Protein AF-W7TVB0-F1 (afdb_monomer)

Mean predicted aligned error: 9.76 Å

Solvent-accessible surface area (backbone atoms only — not comparable to full-atom values): 8066 Å² total; per-residue (Å²): 139,86,66,92,82,62,80,80,76,85,47,75,66,57,51,51,51,50,52,50,45,38,72,75,72,37,95,78,48,36,68,67,57,19,73,80,37,96,91,43,50,32,67,56,52,48,48,47,35,74,72,65,62,41,84,73,45,64,86,71,80,87,48,70,68,55,53,52,48,52,55,54,48,36,73,75,68,42,96,44,33,68,64,54,26,74,78,37,82,36,44,41,27,69,56,48,50,54,48,48,55,51,51,53,51,52,52,50,55,52,49,51,62,72,68,54,72,88,76,65,80,80,81,76,82,79,80,76,82,132

InterPro domains:
  IPR001005 SANT/Myb domain [PS50090] (2-53)
  IPR001005 SANT/Myb domain [PS50090] (54-104)
  IPR001005 SANT/Myb domain [SM00717] (6-55)
  IPR001005 SANT/Myb domain [SM00717] (58-106)
  IPR001005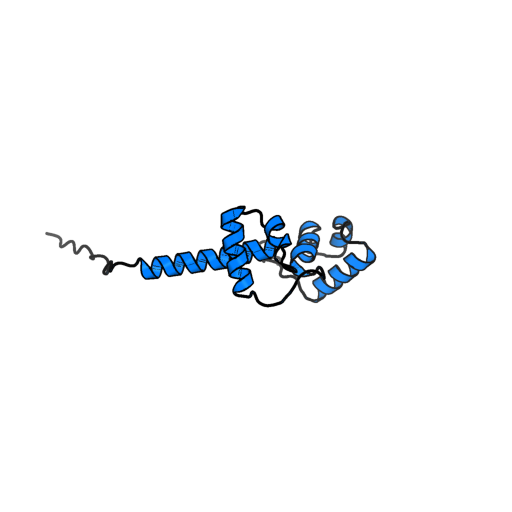 SANT/Myb domain [cd00167] (9-53)
  IPR001005 SANT/Myb domain [cd00167] (61-101)
  IPR009057 Homedomain-like superfamily [SSF46689] (5-100)
  IPR017930 Myb domain [PS51294] (6-57)
  IPR017930 Myb domain [PS51294] (59-108)
  IPR050560 Transcription factors Myb-like [PTHR45614] (8-106)

pLDDT: mean 84.99, std 16.05, range [39.12, 96.62]

Foldseek 3Di:
DDDPPDPDDDDPVNLVLLVVCCVPVNLPPLQVSQVPPPPDHSVRSNCCQQQPNPPQADPDDDDPVNLVLLVVVCVVPNLPLCVSCVVVGNHHSVNSVVSNVVVVVVVVVVVVVVPDDPPDDPPPPPDDDD

Organism: NCBI:txid72520

Sequence (130 aa):
MHDPNKRHTWTGEEDRRLKELVRTVGPRKWGIISTHFKNRNAKQCHQRWHYVLKPSITREPWTEEEDNAIMQYQIQIGNKWSQIAKFLHGRTGYAIRNRYNFLSKRQLEEAQRHFRPFLGPPLSLHIQPA

Radius of gyration: 22.82 Å; Cα contacts (8 Å, |Δi|>4): 76; chains: 1; bounding box: 46×33×81 Å

Secondary structure (DSSP, 8-state):
---TT---PPPHHHHHHHHHHHHHH-TT-HHHHHHT-SS--HHHHHHHIIIIISTTS--SPPPHHHHHHHHHHHHHH-S-HHHHTTTSTT--HHHHHHHHHHHHHHHHHHHHHHT----PSP--------

Nearest PDB structures (foldseek):
  1h89-assembly1_C  TM=9.179E-01  e=1.104E-08  Mus musculus
  1h8a-assembly1_C  TM=9.238E-01  e=3.912E-08  Avian myeloblastosis virus
  3zqc-assembly3_G  TM=9.397E-01  e=1.386E-07  Trichomonas vaginalis
  1gv2-assembly1_A  TM=5.651E-01  e=4.367E-08  Mus musculus
  5mq0-assembly1_O  TM=7.279E-01  e=3.184E-06  Saccharomyces cerevisiae

Structure (mmCIF, N/CA/C/O backbone):
data_AF-W7TVB0-F1
#
_entry.id   AF-W7TVB0-F1
#
loop_
_atom_site.group_PDB
_atom_site.id
_atom_site.type_symbol
_atom_site.label_atom_id
_atom_site.label_alt_id
_atom_site.label_comp_id
_atom_site.label_asym_id
_atom_site.label_entity_id
_atom_site.label_seq_id
_atom_site.pdbx_PDB_ins_code
_atom_site.Cartn_x
_atom_site.Cartn_y
_atom_site.Cartn_z
_atom_si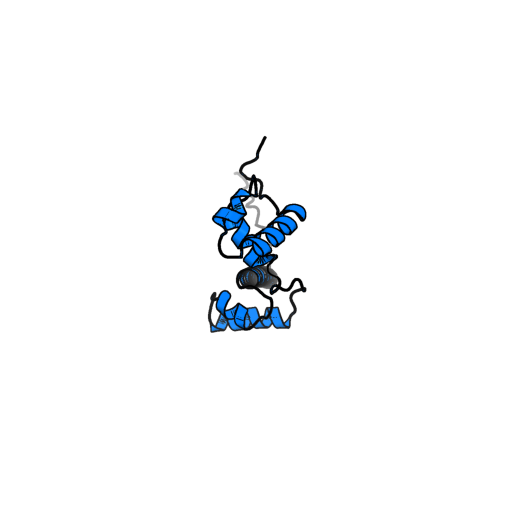te.occupancy
_atom_site.B_iso_or_equiv
_atom_site.auth_seq_id
_atom_site.auth_comp_id
_atom_site.auth_asym_id
_atom_site.auth_atom_id
_atom_site.pdbx_PDB_model_num
ATOM 1 N N . MET A 1 1 ? 27.719 13.439 -1.278 1.00 41.16 1 MET A N 1
ATOM 2 C CA . MET A 1 1 ? 27.446 12.745 0.000 1.00 41.16 1 MET A CA 1
ATOM 3 C C . MET A 1 1 ? 26.061 12.108 -0.081 1.00 41.16 1 MET A C 1
ATOM 5 O O . MET A 1 1 ? 25.104 12.814 -0.378 1.00 41.16 1 MET A O 1
ATOM 9 N N . HIS A 1 2 ? 25.952 10.786 0.066 1.00 53.06 2 HIS A N 1
ATOM 10 C CA . HIS A 1 2 ? 24.667 10.081 0.154 1.00 53.06 2 HIS A CA 1
ATOM 11 C C . HIS A 1 2 ? 24.379 9.793 1.627 1.00 53.06 2 HIS A C 1
ATOM 13 O O . HIS A 1 2 ? 25.157 9.101 2.272 1.00 53.06 2 HIS A O 1
ATOM 19 N N . ASP A 1 3 ? 23.292 10.362 2.148 1.00 57.38 3 ASP A N 1
ATOM 20 C CA . ASP A 1 3 ? 22.804 10.089 3.499 1.00 57.38 3 ASP A CA 1
ATOM 21 C C . ASP A 1 3 ? 22.032 8.754 3.491 1.00 57.38 3 ASP A C 1
ATOM 23 O O . ASP A 1 3 ? 20.984 8.670 2.836 1.00 57.38 3 ASP A O 1
ATOM 27 N N . PRO A 1 4 ? 22.521 7.712 4.189 1.00 58.41 4 PRO A N 1
ATOM 28 C CA . PRO A 1 4 ? 21.881 6.399 4.229 1.00 58.41 4 PRO A CA 1
ATOM 29 C C . PRO A 1 4 ? 20.509 6.405 4.928 1.00 58.41 4 PRO A C 1
ATOM 31 O O . PRO A 1 4 ? 19.741 5.461 4.748 1.00 58.41 4 PRO A O 1
ATOM 34 N N . ASN A 1 5 ? 20.163 7.460 5.676 1.00 56.12 5 ASN A N 1
ATOM 35 C CA . ASN A 1 5 ? 18.878 7.599 6.367 1.00 56.12 5 ASN A CA 1
ATOM 36 C C . ASN A 1 5 ? 17.843 8.432 5.597 1.00 56.12 5 ASN A C 1
ATOM 38 O O . ASN A 1 5 ? 16.681 8.525 6.015 1.00 56.12 5 ASN A O 1
ATOM 42 N N . LYS A 1 6 ? 18.203 9.011 4.444 1.00 59.72 6 LYS A N 1
ATOM 43 C CA . LYS A 1 6 ? 17.264 9.817 3.660 1.00 59.72 6 LYS A CA 1
ATOM 44 C C . LYS A 1 6 ? 16.240 8.920 2.968 1.00 59.72 6 LYS A C 1
ATOM 46 O O . LYS A 1 6 ? 16.529 8.255 1.973 1.00 59.72 6 LYS A O 1
ATOM 51 N N . ARG A 1 7 ? 14.994 8.945 3.458 1.00 63.81 7 ARG A N 1
ATOM 52 C CA . ARG A 1 7 ? 13.844 8.320 2.785 1.00 63.81 7 ARG A CA 1
ATOM 53 C C . ARG A 1 7 ? 13.718 8.903 1.376 1.00 63.81 7 ARG A C 1
ATOM 55 O O . ARG A 1 7 ? 13.336 10.057 1.208 1.00 63.81 7 ARG A O 1
ATOM 62 N N . HIS A 1 8 ? 14.067 8.113 0.364 1.00 76.06 8 HIS A N 1
ATOM 63 C CA . HIS A 1 8 ? 14.028 8.567 -1.022 1.00 76.06 8 HIS A CA 1
ATOM 64 C C . HIS A 1 8 ? 12.570 8.614 -1.497 1.00 76.06 8 HIS A C 1
ATOM 66 O O . HIS A 1 8 ? 11.960 7.581 -1.789 1.00 76.06 8 HIS A O 1
ATOM 72 N N . THR A 1 9 ? 11.981 9.805 -1.535 1.00 87.06 9 THR A N 1
ATOM 73 C CA . THR A 1 9 ? 10.629 10.026 -2.066 1.00 87.06 9 THR A CA 1
ATOM 74 C C . THR A 1 9 ? 10.614 9.750 -3.566 1.00 87.06 9 THR A C 1
ATOM 76 O O . THR A 1 9 ? 11.570 10.078 -4.258 1.00 87.06 9 THR A O 1
ATOM 79 N N . TRP A 1 10 ? 9.574 9.081 -4.065 1.00 90.88 10 TRP A N 1
ATOM 80 C CA . TRP A 1 10 ? 9.385 8.860 -5.503 1.00 90.88 10 TRP A CA 1
ATOM 81 C C . TRP A 1 10 ? 9.061 10.173 -6.204 1.00 90.88 10 TRP A C 1
ATOM 83 O O . TRP A 1 10 ? 8.158 10.893 -5.778 1.00 90.88 10 TRP A O 1
ATOM 93 N N . THR A 1 11 ? 9.795 10.471 -7.268 1.00 92.50 11 THR A N 1
ATOM 94 C CA . THR A 1 11 ? 9.556 11.642 -8.116 1.00 92.50 11 THR A CA 1
ATOM 95 C C . THR A 1 11 ? 8.534 11.335 -9.213 1.00 92.50 11 THR A C 1
ATOM 97 O O . THR A 1 11 ? 8.308 10.176 -9.567 1.00 92.50 11 THR A O 1
ATOM 100 N N . GLY A 1 12 ? 7.931 12.377 -9.795 1.00 92.69 12 GLY A N 1
ATOM 101 C CA . GLY A 1 12 ? 7.015 12.216 -10.932 1.00 92.69 12 GLY A CA 1
ATOM 102 C C . GLY A 1 12 ? 7.683 11.587 -12.161 1.00 92.69 12 GLY A C 1
ATOM 103 O O . GLY A 1 12 ? 7.040 10.833 -12.890 1.00 92.69 12 GLY A O 1
ATOM 104 N N . GLU A 1 13 ? 8.980 11.842 -12.353 1.00 93.69 13 GLU A N 1
ATOM 105 C CA . GLU A 1 13 ? 9.799 11.216 -13.395 1.00 93.69 13 GLU A CA 1
ATOM 106 C C . GLU A 1 13 ? 9.928 9.708 -13.172 1.00 93.69 13 GLU A C 1
ATOM 108 O O . GLU A 1 13 ? 9.607 8.909 -14.053 1.00 93.69 13 GLU A O 1
ATOM 113 N N . GLU A 1 14 ? 10.322 9.312 -11.959 1.00 94.31 14 GLU A N 1
ATOM 114 C CA . GLU A 1 14 ? 10.436 7.903 -11.591 1.00 94.31 14 GLU A CA 1
ATOM 115 C C . GLU A 1 14 ? 9.090 7.177 -11.704 1.00 94.31 14 GLU A C 1
ATOM 117 O O . GLU A 1 14 ? 9.043 6.044 -12.178 1.00 94.31 14 GLU A O 1
ATOM 122 N N . ASP A 1 15 ? 7.986 7.827 -11.324 1.00 95.44 15 ASP A N 1
ATOM 123 C CA . ASP A 1 15 ? 6.641 7.267 -11.469 1.00 95.44 15 ASP A CA 1
ATOM 124 C C . ASP A 1 15 ? 6.247 7.075 -12.935 1.00 95.44 15 ASP A C 1
ATOM 126 O O . ASP A 1 15 ? 5.658 6.048 -13.287 1.00 95.44 15 ASP A O 1
ATOM 130 N N . ARG A 1 16 ? 6.552 8.048 -13.805 1.00 95.88 16 ARG A N 1
ATOM 131 C CA . ARG A 1 16 ? 6.275 7.940 -15.245 1.00 95.88 16 ARG A CA 1
ATOM 132 C C . ARG A 1 16 ? 7.072 6.793 -15.849 1.00 95.88 16 ARG A C 1
ATOM 13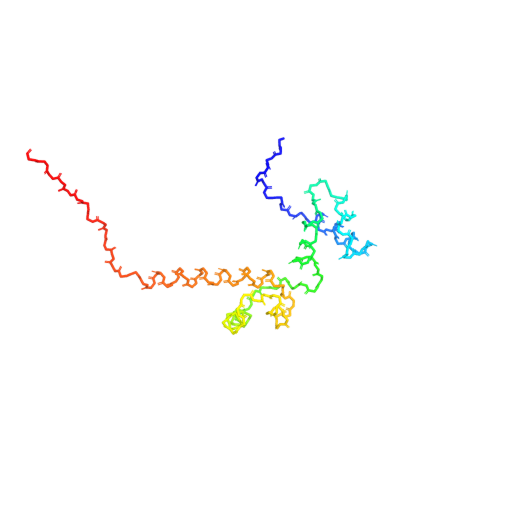4 O O . ARG A 1 16 ? 6.495 5.955 -16.541 1.00 95.88 16 ARG A O 1
ATOM 141 N N . ARG A 1 17 ? 8.358 6.706 -15.503 1.00 96.00 17 ARG A N 1
ATOM 142 C CA . ARG A 1 17 ? 9.240 5.631 -15.953 1.00 96.00 17 ARG A CA 1
ATOM 143 C C . ARG A 1 17 ? 8.774 4.268 -15.452 1.00 96.00 17 ARG A C 1
ATOM 145 O O . ARG A 1 17 ? 8.735 3.312 -16.219 1.00 96.00 17 ARG A O 1
ATOM 152 N N . LEU A 1 18 ? 8.350 4.175 -14.191 1.00 96.12 18 LEU A N 1
ATOM 153 C CA . LEU A 1 18 ? 7.832 2.931 -13.626 1.00 96.12 18 LEU A CA 1
ATOM 154 C C . LEU A 1 18 ? 6.546 2.490 -14.336 1.00 96.12 18 LEU A C 1
ATOM 156 O O . LEU A 1 18 ? 6.400 1.311 -14.648 1.00 96.12 18 LEU A O 1
ATOM 160 N N . LYS A 1 19 ? 5.632 3.422 -14.635 1.00 96.25 19 LYS A N 1
ATOM 161 C CA . LYS A 1 19 ? 4.413 3.126 -15.406 1.00 96.25 19 LYS A CA 1
ATOM 162 C C . LYS A 1 19 ? 4.735 2.606 -16.802 1.00 96.25 19 LYS A C 1
ATOM 164 O O . LYS A 1 19 ? 4.129 1.629 -17.229 1.00 96.25 19 LYS A O 1
ATOM 169 N N . GLU A 1 20 ? 5.671 3.242 -17.497 1.00 96.62 20 GLU A N 1
ATOM 170 C CA . GLU A 1 20 ? 6.118 2.821 -18.826 1.00 96.62 20 GLU A CA 1
ATOM 171 C C . GLU A 1 20 ? 6.714 1.407 -18.791 1.00 96.62 20 GLU A C 1
ATOM 173 O O . GLU A 1 20 ? 6.250 0.530 -19.515 1.00 96.62 20 GLU A O 1
ATOM 178 N N . LEU A 1 21 ? 7.659 1.152 -17.883 1.00 96.50 21 LEU A N 1
ATOM 179 C CA . LEU A 1 21 ? 8.307 -0.154 -17.735 1.00 96.50 21 LEU A CA 1
ATOM 180 C C . LEU A 1 21 ? 7.317 -1.261 -17.365 1.00 96.50 21 LEU A C 1
ATOM 182 O O . LEU A 1 21 ? 7.421 -2.379 -17.858 1.00 96.50 21 LEU A O 1
ATOM 186 N N . VAL A 1 22 ? 6.323 -0.971 -16.522 1.00 96.06 22 VAL A N 1
ATOM 187 C CA . VAL A 1 22 ? 5.276 -1.951 -16.209 1.00 96.06 22 VAL A CA 1
ATOM 188 C C . VAL A 1 22 ? 4.388 -2.229 -17.424 1.00 96.06 22 VAL A C 1
ATOM 190 O O . VAL A 1 22 ? 3.966 -3.372 -17.599 1.00 96.06 22 VAL A O 1
ATOM 193 N N . ARG A 1 23 ? 4.123 -1.231 -18.278 1.00 94.75 23 ARG A N 1
ATOM 194 C CA . ARG A 1 23 ? 3.365 -1.422 -19.525 1.00 94.75 23 ARG A CA 1
ATOM 195 C C . ARG A 1 23 ? 4.131 -2.257 -20.552 1.00 94.75 23 ARG A C 1
ATOM 197 O O . ARG A 1 23 ? 3.501 -3.056 -21.232 1.00 94.75 23 ARG A O 1
ATOM 204 N N . THR A 1 24 ? 5.448 -2.087 -20.662 1.00 95.81 24 THR A N 1
ATOM 205 C CA . THR A 1 24 ? 6.273 -2.779 -21.670 1.00 95.81 24 THR A CA 1
ATOM 206 C C . THR A 1 24 ? 6.771 -4.149 -21.206 1.00 95.81 24 THR A C 1
ATOM 208 O O . THR A 1 24 ? 6.716 -5.113 -21.963 1.00 95.81 24 THR A O 1
ATOM 211 N N . VAL A 1 25 ? 7.235 -4.268 -19.959 1.00 94.88 25 VAL A N 1
ATOM 212 C CA . VAL A 1 25 ? 7.828 -5.500 -19.403 1.00 94.88 25 VAL A CA 1
ATOM 213 C C . VAL A 1 25 ? 6.784 -6.375 -18.693 1.00 94.88 25 VAL A C 1
ATOM 215 O O . VAL A 1 25 ? 6.896 -7.605 -18.674 1.00 94.88 25 VAL A O 1
ATOM 218 N N . GLY A 1 26 ? 5.765 -5.751 -18.100 1.00 91.31 26 GLY A N 1
ATOM 219 C CA . GLY A 1 26 ? 4.701 -6.408 -17.341 1.00 91.31 26 GLY A CA 1
ATOM 220 C C . GLY A 1 26 ? 4.911 -6.405 -15.812 1.00 91.31 26 GLY A C 1
ATOM 221 O O . GLY A 1 26 ? 6.044 -6.441 -15.322 1.00 91.31 26 GLY A O 1
ATOM 222 N N . PRO A 1 27 ? 3.825 -6.448 -15.011 1.00 91.12 27 PRO A N 1
ATOM 223 C CA . PRO A 1 27 ? 3.836 -6.249 -13.551 1.00 91.12 27 PRO A CA 1
ATOM 224 C C . PRO A 1 27 ? 4.283 -7.487 -12.744 1.00 91.12 27 PRO A C 1
ATOM 226 O O . PRO A 1 27 ? 3.791 -7.739 -11.646 1.00 91.12 27 PRO A O 1
ATOM 229 N N . ARG A 1 28 ? 5.177 -8.313 -13.296 1.00 91.38 28 ARG A N 1
ATOM 230 C CA . ARG A 1 28 ? 5.724 -9.510 -12.623 1.00 91.38 28 ARG A CA 1
ATOM 231 C C . ARG A 1 28 ? 7.251 -9.535 -12.600 1.00 91.38 28 ARG A C 1
ATOM 233 O O . ARG A 1 28 ? 7.839 -10.182 -11.742 1.00 91.38 28 ARG A O 1
ATOM 240 N N . LYS A 1 29 ? 7.901 -8.806 -13.509 1.00 93.44 29 LYS A N 1
ATOM 241 C CA . LYS A 1 29 ? 9.353 -8.847 -13.726 1.00 93.44 29 LYS A CA 1
ATOM 242 C C . LYS A 1 29 ? 10.064 -7.688 -13.015 1.00 93.44 29 LYS A C 1
ATOM 244 O O . LYS A 1 29 ? 10.797 -6.916 -13.626 1.00 93.44 29 LYS A O 1
ATOM 249 N N . TRP A 1 30 ? 9.852 -7.562 -11.706 1.00 95.69 30 TRP A N 1
ATOM 250 C CA . TRP A 1 30 ? 10.362 -6.433 -10.912 1.00 95.69 30 TRP A CA 1
ATOM 251 C C . TRP A 1 30 ? 11.887 -6.354 -10.846 1.00 95.69 30 TRP A C 1
ATOM 253 O O . TRP A 1 30 ? 12.421 -5.252 -10.767 1.00 95.69 30 TRP A O 1
ATOM 263 N N . GLY A 1 31 ? 12.574 -7.499 -10.920 1.00 94.69 31 GLY A N 1
ATOM 264 C CA . GLY A 1 31 ? 14.035 -7.550 -11.018 1.00 94.69 31 GLY A CA 1
ATOM 265 C C . GLY A 1 31 ? 14.543 -6.784 -12.238 1.00 94.69 31 GLY A C 1
ATOM 266 O O . GLY A 1 31 ? 15.352 -5.875 -12.087 1.00 94.69 31 GLY A O 1
ATOM 267 N N . ILE A 1 32 ? 13.972 -7.062 -13.415 1.00 94.31 32 ILE A N 1
ATOM 268 C CA . ILE A 1 32 ? 14.296 -6.359 -14.666 1.00 94.31 32 ILE A CA 1
ATOM 269 C C . ILE A 1 32 ? 13.888 -4.888 -14.573 1.00 94.31 32 ILE A C 1
ATOM 271 O O . ILE A 1 32 ? 14.679 -4.015 -14.888 1.00 94.31 32 ILE A O 1
ATOM 275 N N . ILE A 1 33 ? 12.687 -4.586 -14.075 1.00 95.62 33 ILE A N 1
ATOM 276 C CA . ILE A 1 33 ? 12.228 -3.193 -13.948 1.00 95.62 33 ILE A CA 1
ATOM 277 C C . ILE A 1 33 ? 13.188 -2.368 -13.080 1.00 95.62 33 ILE A C 1
ATOM 279 O O . ILE A 1 33 ? 13.479 -1.221 -13.411 1.00 95.62 33 ILE A O 1
ATOM 283 N N . SER A 1 34 ? 13.708 -2.940 -11.990 1.00 95.25 34 SER A N 1
ATOM 284 C CA . SER A 1 34 ? 14.598 -2.214 -11.084 1.00 95.25 34 SER A CA 1
ATOM 285 C C . SER A 1 34 ? 15.960 -1.861 -11.673 1.00 95.25 34 SER A C 1
ATOM 287 O O . SER A 1 34 ? 16.534 -0.868 -11.242 1.00 95.25 34 SER A O 1
ATOM 289 N N . THR A 1 35 ? 16.455 -2.582 -12.688 1.00 95.06 35 THR A N 1
ATOM 290 C CA . THR A 1 35 ? 17.750 -2.256 -13.320 1.00 95.06 35 THR A CA 1
ATOM 291 C C . THR A 1 35 ? 17.725 -0.911 -14.048 1.00 95.06 35 THR A C 1
ATOM 293 O O . THR A 1 35 ? 18.767 -0.303 -14.275 1.00 95.06 35 THR A O 1
ATOM 296 N N . HIS A 1 36 ? 16.531 -0.406 -14.368 1.00 93.56 36 HIS A N 1
ATOM 297 C CA . HIS A 1 36 ? 16.336 0.903 -14.985 1.00 93.56 36 HIS A CA 1
ATOM 298 C C . HIS A 1 36 ? 16.338 2.067 -13.982 1.00 93.56 36 HIS A C 1
ATOM 300 O O . HIS A 1 36 ? 16.184 3.219 -14.390 1.00 93.56 36 HIS A O 1
ATOM 306 N N . PHE A 1 37 ? 16.512 1.798 -12.686 1.00 92.50 37 PHE A N 1
ATOM 307 C CA . PHE A 1 37 ? 16.580 2.815 -11.643 1.00 92.50 37 PHE A CA 1
ATOM 308 C C . PHE A 1 37 ? 17.918 2.740 -10.909 1.00 92.50 37 PHE A C 1
ATOM 310 O O . PHE A 1 37 ? 18.299 1.693 -10.401 1.00 92.50 37 PHE A O 1
ATOM 317 N N . LYS A 1 38 ? 18.609 3.878 -10.775 1.00 86.75 38 LYS A N 1
ATOM 318 C CA . LYS A 1 38 ? 19.901 3.930 -10.066 1.00 86.75 38 LYS A CA 1
ATOM 319 C C . LYS A 1 38 ? 19.766 3.660 -8.564 1.00 86.75 38 LYS A C 1
ATOM 321 O O . LYS A 1 38 ? 20.590 2.966 -7.988 1.00 86.75 38 LYS A O 1
ATOM 326 N N . ASN A 1 39 ? 18.710 4.194 -7.946 1.00 87.81 39 ASN A N 1
ATOM 327 C CA . ASN A 1 39 ? 18.527 4.194 -6.490 1.00 87.81 39 ASN A CA 1
ATOM 328 C C . ASN A 1 39 ? 17.260 3.448 -6.040 1.00 87.81 39 ASN A C 1
ATOM 330 O O . ASN A 1 39 ? 16.786 3.659 -4.921 1.00 87.81 39 ASN A O 1
ATOM 334 N N . ARG A 1 40 ? 16.670 2.611 -6.907 1.00 90.88 40 ARG A N 1
ATOM 335 C CA . ARG A 1 40 ? 15.480 1.816 -6.573 1.00 90.88 40 ARG A CA 1
ATOM 336 C C . ARG A 1 40 ? 15.745 0.339 -6.778 1.00 90.88 40 ARG A C 1
ATOM 338 O O . ARG A 1 40 ? 16.274 -0.066 -7.800 1.00 90.88 40 ARG A O 1
ATOM 345 N N . ASN A 1 41 ? 15.295 -0.471 -5.831 1.00 93.00 41 ASN A N 1
ATOM 346 C CA . ASN A 1 41 ? 15.309 -1.922 -5.962 1.00 93.00 41 ASN A CA 1
ATOM 347 C C . ASN A 1 41 ? 13.938 -2.473 -6.392 1.00 93.00 41 ASN A C 1
ATOM 349 O O . ASN A 1 41 ? 12.916 -1.776 -6.383 1.00 93.00 41 ASN A O 1
ATOM 353 N N . ALA A 1 42 ? 13.909 -3.760 -6.744 1.00 94.25 42 ALA A N 1
ATOM 354 C CA . ALA A 1 42 ? 12.707 -4.461 -7.196 1.00 94.25 42 ALA A CA 1
ATOM 355 C C . ALA A 1 42 ? 11.543 -4.365 -6.197 1.00 94.25 42 ALA A C 1
ATOM 357 O O . ALA A 1 42 ? 10.402 -4.123 -6.594 1.00 94.25 42 ALA A O 1
ATOM 358 N N . LYS A 1 43 ? 11.827 -4.489 -4.893 1.00 93.44 43 LYS A N 1
ATOM 359 C CA . LYS A 1 43 ? 10.817 -4.390 -3.829 1.00 93.44 43 LYS A CA 1
ATOM 360 C C . LYS A 1 43 ? 10.175 -3.005 -3.800 1.00 93.44 43 LYS A C 1
ATOM 362 O O . LYS A 1 43 ? 8.953 -2.908 -3.716 1.00 93.44 43 LYS A O 1
ATOM 367 N N . GLN A 1 44 ? 10.971 -1.943 -3.906 1.00 93.75 44 GLN A N 1
ATOM 368 C CA . GLN A 1 44 ? 10.472 -0.568 -3.94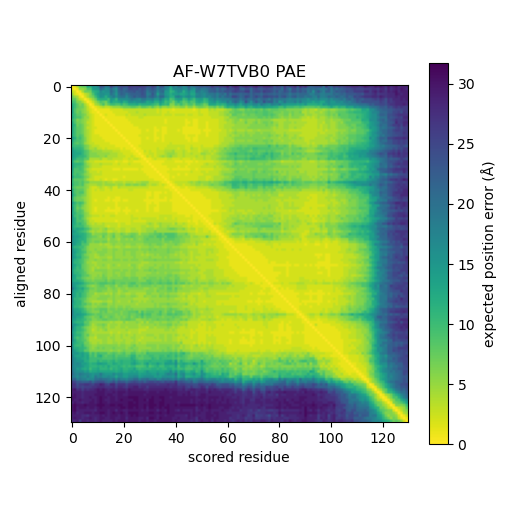4 1.00 93.75 44 GLN A CA 1
ATOM 369 C C . GLN A 1 44 ? 9.617 -0.318 -5.190 1.00 93.75 44 GLN A C 1
ATOM 371 O O . GLN A 1 44 ? 8.547 0.275 -5.070 1.00 93.75 44 GLN A O 1
ATOM 376 N N . CYS A 1 45 ? 10.045 -0.805 -6.360 1.00 94.81 45 CYS A N 1
ATOM 377 C CA . CYS A 1 45 ? 9.280 -0.694 -7.606 1.00 94.81 45 CYS A CA 1
ATOM 378 C C . CYS A 1 45 ? 7.925 -1.410 -7.496 1.00 94.81 45 CYS A C 1
ATOM 380 O O . CYS A 1 45 ? 6.881 -0.816 -7.767 1.00 94.81 45 CYS A O 1
ATOM 382 N N . HIS A 1 46 ? 7.930 -2.655 -7.009 1.00 95.50 46 HIS A N 1
ATOM 383 C CA . HIS A 1 46 ? 6.715 -3.426 -6.750 1.00 95.50 46 HIS A CA 1
ATOM 384 C C . HIS A 1 46 ? 5.774 -2.680 -5.794 1.00 95.50 46 HIS A C 1
ATOM 386 O O . HIS A 1 46 ? 4.597 -2.490 -6.093 1.00 95.50 46 HIS A O 1
ATOM 392 N N . GLN A 1 47 ? 6.280 -2.229 -4.641 1.00 93.94 47 GLN A N 1
ATOM 393 C CA . GLN A 1 47 ? 5.476 -1.505 -3.653 1.00 93.94 47 GLN A CA 1
ATOM 394 C C . GLN A 1 47 ? 4.886 -0.220 -4.235 1.00 93.94 47 GLN A C 1
ATOM 396 O O . GLN A 1 47 ? 3.695 0.034 -4.067 1.00 93.94 47 GLN A O 1
ATOM 401 N N . ARG A 1 48 ? 5.688 0.575 -4.954 1.00 94.50 48 ARG A N 1
ATOM 402 C CA . ARG A 1 48 ? 5.219 1.820 -5.566 1.00 94.50 48 ARG A CA 1
ATOM 403 C C . ARG A 1 48 ? 4.099 1.562 -6.566 1.00 94.50 48 ARG A C 1
ATOM 405 O O . ARG A 1 48 ? 3.087 2.261 -6.545 1.00 94.50 48 ARG A O 1
ATOM 412 N N . TRP A 1 49 ? 4.240 0.525 -7.387 1.00 94.88 49 TRP A N 1
ATOM 413 C CA . TRP A 1 49 ? 3.192 0.128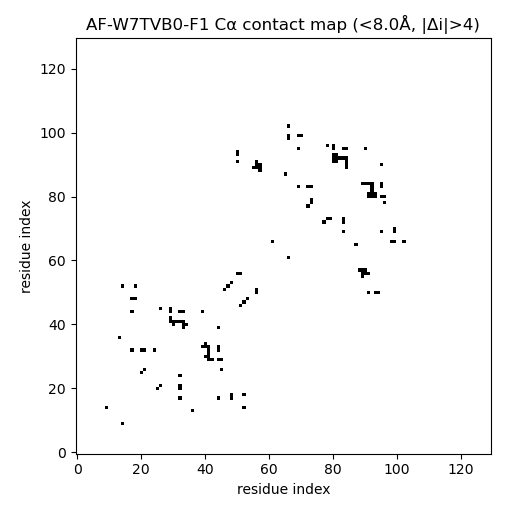 -8.314 1.00 94.88 49 TRP A CA 1
ATOM 414 C C . TRP A 1 49 ? 1.921 -0.317 -7.587 1.00 94.88 49 TRP A C 1
ATOM 416 O O . TRP A 1 49 ? 0.862 0.280 -7.771 1.00 94.88 49 TRP A O 1
ATOM 426 N N . HIS A 1 50 ? 2.026 -1.332 -6.730 1.00 93.06 50 HIS A N 1
ATOM 427 C CA . HIS A 1 50 ? 0.871 -1.987 -6.119 1.00 93.06 50 HIS A CA 1
ATOM 428 C C . HIS A 1 50 ? 0.151 -1.145 -5.067 1.00 93.06 50 HIS A C 1
ATOM 430 O O . HIS A 1 50 ? -1.013 -1.428 -4.789 1.00 93.06 50 HIS A O 1
ATOM 436 N N . TYR A 1 51 ? 0.813 -0.148 -4.475 1.00 91.44 51 TYR A N 1
ATOM 437 C CA . TYR A 1 51 ? 0.221 0.686 -3.427 1.00 91.44 51 TYR A CA 1
ATOM 438 C C . TYR A 1 51 ? -0.150 2.093 -3.894 1.00 91.44 51 TYR A C 1
ATOM 440 O O . TYR A 1 51 ? -0.933 2.740 -3.205 1.00 91.44 51 TYR A O 1
ATOM 448 N N . VAL A 1 52 ? 0.382 2.573 -5.029 1.00 90.50 52 VAL A N 1
ATOM 449 C CA . VAL A 1 52 ? 0.200 3.978 -5.450 1.00 90.50 52 VAL A CA 1
ATOM 450 C C . VAL A 1 52 ? -0.113 4.157 -6.939 1.00 90.50 52 VAL A C 1
ATOM 452 O O . VAL A 1 52 ? -0.975 4.967 -7.289 1.00 90.50 52 VAL A O 1
ATOM 455 N N . LEU A 1 53 ? 0.604 3.476 -7.842 1.00 92.62 53 LEU A N 1
ATOM 456 C CA . LEU A 1 53 ? 0.521 3.796 -9.278 1.00 92.62 53 LEU A CA 1
ATOM 457 C C . LEU A 1 53 ? -0.470 2.954 -10.071 1.00 92.62 53 LEU A C 1
ATOM 459 O O . LEU A 1 53 ? -0.915 3.419 -11.122 1.00 92.62 53 LEU A O 1
ATOM 463 N N . LYS A 1 54 ? -0.793 1.742 -9.610 1.00 91.69 54 LYS A N 1
ATOM 464 C CA . LYS A 1 54 ? -1.702 0.844 -10.323 1.00 91.69 54 LYS A CA 1
ATOM 465 C C . LYS A 1 54 ? -3.034 1.573 -10.594 1.00 91.69 54 LYS A C 1
ATOM 467 O O . LYS A 1 54 ? -3.592 2.139 -9.659 1.00 91.69 54 LYS A O 1
ATOM 472 N N . PRO A 1 55 ? -3.572 1.542 -11.830 1.00 89.56 55 PRO A N 1
ATOM 473 C CA . PRO A 1 55 ? -4.770 2.308 -12.195 1.00 89.56 55 PRO A CA 1
ATOM 474 C C . PRO A 1 55 ? -6.012 1.992 -11.361 1.00 89.56 55 PRO A C 1
ATOM 476 O O . PRO A 1 55 ? -6.859 2.850 -11.173 1.00 89.56 55 PRO A O 1
ATOM 479 N N . SER A 1 56 ? -6.100 0.774 -10.823 1.00 88.00 56 SER A N 1
ATOM 480 C CA . SER A 1 56 ? -7.197 0.347 -9.953 1.00 88.00 56 SER A CA 1
ATOM 481 C C . SER A 1 56 ? -7.144 0.959 -8.548 1.00 88.00 56 SER A C 1
ATOM 483 O O . SER A 1 56 ? -7.847 0.468 -7.676 1.00 88.00 56 SER A O 1
ATOM 485 N N . ILE A 1 57 ? -6.246 1.908 -8.277 1.00 89.62 57 ILE A N 1
ATOM 486 C CA . ILE A 1 57 ? -6.093 2.556 -6.973 1.00 89.62 57 ILE A CA 1
ATOM 487 C C . ILE A 1 57 ? -6.703 3.949 -7.056 1.00 89.62 57 ILE A C 1
ATOM 489 O O . ILE A 1 57 ? -6.278 4.766 -7.876 1.00 89.62 57 ILE A O 1
ATOM 493 N N . THR A 1 58 ? -7.673 4.219 -6.186 1.00 88.69 58 THR A N 1
ATOM 494 C CA . THR A 1 58 ? -8.300 5.537 -6.077 1.00 88.69 58 THR A CA 1
ATOM 495 C C . THR A 1 58 ? -7.382 6.530 -5.363 1.00 88.69 58 THR A C 1
ATOM 497 O O . THR A 1 58 ? -6.638 6.165 -4.446 1.00 88.69 58 THR A O 1
ATOM 500 N N . ARG A 1 59 ? -7.431 7.793 -5.795 1.00 85.62 59 ARG A N 1
ATOM 501 C CA . ARG A 1 59 ? -6.750 8.927 -5.145 1.00 85.62 59 ARG A CA 1
ATOM 502 C C . ARG A 1 59 ? -7.722 9.846 -4.412 1.00 85.62 59 ARG A C 1
ATOM 504 O O . ARG A 1 59 ? -7.288 10.867 -3.891 1.00 85.62 59 ARG A O 1
ATOM 511 N N . GLU A 1 60 ? -8.993 9.465 -4.361 1.00 89.56 60 GLU A N 1
ATOM 512 C CA . GLU A 1 60 ? -10.016 10.259 -3.701 1.00 89.56 60 GLU A CA 1
ATOM 513 C C . GLU A 1 60 ? -9.763 10.353 -2.188 1.00 89.56 60 GLU A C 1
ATOM 515 O O . GLU A 1 60 ? -9.182 9.428 -1.589 1.00 89.56 60 GLU A O 1
ATOM 520 N N . PRO A 1 61 ? -10.195 11.456 -1.550 1.00 92.75 61 PRO A N 1
ATOM 521 C CA . PRO A 1 61 ? -10.227 11.575 -0.097 1.00 92.75 61 PRO A CA 1
ATOM 522 C C . PRO A 1 61 ? -10.984 10.410 0.544 1.00 92.75 61 PRO A C 1
ATOM 524 O O . PRO A 1 61 ? -11.840 9.799 -0.088 1.00 92.75 61 PRO A O 1
ATOM 527 N N . TRP A 1 62 ? -10.639 10.073 1.784 1.00 94.06 62 TRP A N 1
ATOM 528 C CA . TRP A 1 62 ? -11.393 9.085 2.558 1.00 94.06 62 TRP A CA 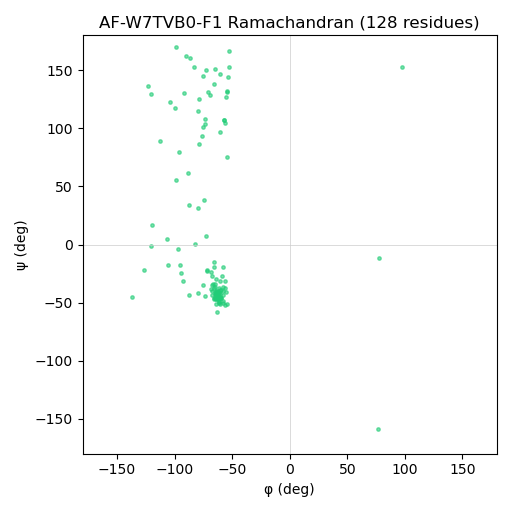1
ATOM 529 C C . TRP A 1 62 ? -12.739 9.666 2.971 1.00 94.06 62 TRP A C 1
ATOM 531 O O . TRP A 1 62 ? -12.765 10.778 3.503 1.00 94.06 62 TRP A O 1
ATOM 541 N N . THR A 1 63 ? -13.816 8.920 2.745 1.00 94.75 63 THR A N 1
ATOM 542 C CA . THR A 1 63 ? -15.153 9.310 3.206 1.00 94.75 63 THR A CA 1
ATOM 543 C C . THR A 1 63 ? -15.440 8.761 4.602 1.00 94.75 63 THR A C 1
ATOM 545 O O . THR A 1 63 ? -14.775 7.832 5.073 1.00 94.75 63 THR A O 1
ATOM 548 N N . GLU A 1 64 ? -16.435 9.329 5.284 1.00 93.75 64 GLU A N 1
ATOM 549 C CA . GLU A 1 64 ? -16.851 8.842 6.603 1.00 93.75 64 GLU A CA 1
ATOM 550 C C . GLU A 1 64 ? -17.419 7.420 6.523 1.00 93.75 64 GLU A C 1
ATOM 552 O O . GLU A 1 64 ? -17.184 6.605 7.413 1.00 93.75 64 GLU A O 1
ATOM 557 N N . GLU A 1 65 ? -18.104 7.076 5.432 1.00 93.88 65 GLU A N 1
ATOM 558 C CA . GLU A 1 65 ? -18.616 5.727 5.183 1.00 93.88 65 GLU A CA 1
ATOM 559 C C . GLU A 1 65 ? -17.473 4.719 5.053 1.00 93.88 65 GLU A C 1
ATOM 561 O O . GLU A 1 65 ? -17.541 3.630 5.626 1.00 93.88 65 GLU A O 1
ATOM 566 N N . GLU A 1 66 ? -16.400 5.083 4.342 1.00 94.81 66 GLU A N 1
ATOM 567 C CA . GLU A 1 66 ? -15.205 4.247 4.249 1.00 94.81 66 GLU A CA 1
ATOM 568 C C . GLU A 1 66 ? -14.536 4.086 5.618 1.00 94.81 66 GLU A C 1
ATOM 570 O O . GLU A 1 66 ? -14.169 2.971 5.985 1.00 94.81 66 GLU A O 1
ATOM 575 N N . ASP A 1 67 ? -14.406 5.162 6.396 1.00 94.94 67 ASP A N 1
ATOM 576 C CA . ASP A 1 67 ? -13.834 5.104 7.745 1.00 94.94 67 ASP A CA 1
ATOM 577 C C . ASP A 1 67 ? -14.647 4.185 8.667 1.00 94.94 67 ASP A C 1
ATOM 579 O O . ASP A 1 67 ? -14.082 3.318 9.341 1.00 94.94 67 ASP A O 1
ATOM 583 N N . ASN A 1 68 ? -15.974 4.320 8.648 1.00 94.56 68 ASN A N 1
ATOM 584 C CA . ASN A 1 68 ? -16.888 3.473 9.407 1.00 94.56 68 ASN A CA 1
ATOM 585 C C . ASN A 1 68 ? -16.767 2.004 8.987 1.00 94.56 68 ASN A C 1
ATOM 587 O O . ASN A 1 68 ? -16.633 1.125 9.842 1.00 94.56 68 ASN A O 1
ATOM 591 N N . ALA A 1 69 ? -16.734 1.731 7.681 1.00 95.38 69 ALA A N 1
ATOM 592 C CA . ALA A 1 69 ? -16.555 0.383 7.156 1.00 95.38 69 ALA A CA 1
ATOM 593 C C . ALA A 1 69 ? -15.208 -0.224 7.580 1.00 95.38 69 ALA A C 1
ATOM 595 O O . ALA A 1 69 ? -15.152 -1.392 7.970 1.00 95.38 69 ALA A O 1
ATOM 596 N N . ILE A 1 70 ? -14.118 0.553 7.562 1.00 95.81 70 ILE A N 1
ATOM 597 C CA . ILE A 1 70 ? -12.799 0.097 8.027 1.00 95.81 70 ILE A CA 1
ATOM 598 C C . ILE A 1 70 ? -12.868 -0.350 9.486 1.00 95.81 70 ILE A C 1
ATOM 600 O O . ILE A 1 70 ? -12.386 -1.439 9.803 1.00 95.81 70 ILE A O 1
ATOM 604 N N . MET A 1 71 ? -13.461 0.465 10.360 1.00 94.50 71 MET A N 1
ATOM 605 C CA . MET A 1 71 ? -13.579 0.146 11.784 1.00 94.50 71 MET A CA 1
ATOM 606 C C . MET A 1 71 ? -14.448 -1.097 12.005 1.00 94.50 71 MET A C 1
ATOM 608 O O . MET A 1 71 ? -14.040 -2.016 12.713 1.00 94.50 71 MET A O 1
ATOM 612 N N . GLN A 1 72 ? -15.609 -1.170 11.348 1.00 95.62 72 GLN A N 1
ATOM 613 C CA . GLN A 1 72 ? -16.527 -2.304 11.468 1.00 95.62 72 GLN A CA 1
ATOM 614 C C . GLN A 1 72 ? -15.890 -3.617 11.004 1.00 95.62 72 GLN A C 1
ATOM 616 O O . GLN A 1 72 ? -15.892 -4.604 11.743 1.00 95.62 72 GLN A O 1
ATOM 621 N N . TYR A 1 73 ? -15.294 -3.639 9.810 1.00 96.25 73 TYR A N 1
ATOM 622 C CA . TYR A 1 73 ? -14.654 -4.851 9.309 1.00 96.25 73 TYR A CA 1
ATOM 623 C C . TYR A 1 73 ? -13.420 -5.233 10.128 1.00 96.25 73 TYR A C 1
ATOM 625 O O . TYR A 1 73 ? -13.168 -6.422 10.320 1.00 96.25 73 TYR A O 1
ATOM 633 N N . GLN A 1 74 ? -12.661 -4.266 10.649 1.00 95.81 74 GLN A N 1
ATOM 634 C CA . GLN A 1 74 ? -11.533 -4.570 11.528 1.00 95.81 74 GLN A CA 1
ATOM 635 C C . GLN A 1 74 ? -11.998 -5.280 12.807 1.00 95.81 74 GLN A C 1
ATOM 637 O O . GLN A 1 74 ? -11.375 -6.268 13.193 1.00 95.81 74 GLN A O 1
ATOM 642 N N . ILE A 1 75 ? -13.119 -4.859 13.402 1.00 94.88 75 ILE A N 1
ATOM 643 C CA . ILE A 1 75 ? -13.708 -5.526 14.573 1.00 94.88 75 ILE A CA 1
ATOM 644 C C . ILE A 1 75 ? -14.154 -6.952 14.224 1.00 94.88 75 ILE A C 1
ATOM 646 O O . ILE A 1 75 ? -13.896 -7.887 14.979 1.00 94.88 75 ILE A O 1
ATOM 650 N N . GLN A 1 76 ? -14.794 -7.139 13.068 1.00 95.31 76 GLN A N 1
ATOM 651 C CA . GLN A 1 76 ? -15.362 -8.431 12.675 1.00 95.31 76 GLN A CA 1
ATOM 652 C C . GLN A 1 76 ? -14.314 -9.471 12.261 1.00 95.31 76 GLN A C 1
ATOM 654 O O . GLN A 1 76 ? -14.431 -10.644 12.613 1.00 95.31 76 GLN A O 1
ATOM 659 N N . ILE A 1 77 ? -13.316 -9.078 11.462 1.00 94.38 77 ILE A N 1
ATOM 660 C CA . ILE A 1 77 ? -12.374 -10.023 10.836 1.00 94.38 77 ILE A CA 1
ATOM 661 C C . ILE A 1 77 ? -10.906 -9.791 11.211 1.00 94.38 77 ILE A C 1
ATOM 663 O O . ILE A 1 77 ? -10.041 -10.566 10.783 1.00 94.38 77 ILE A O 1
ATOM 667 N N . GLY A 1 78 ? -10.616 -8.770 12.020 1.00 94.50 78 GLY A N 1
ATOM 668 C CA . GLY A 1 78 ? -9.277 -8.407 12.475 1.00 94.50 78 GLY A CA 1
ATOM 669 C C . GLY A 1 78 ? -8.447 -7.679 11.416 1.00 94.50 78 GLY A C 1
ATOM 670 O O . GLY A 1 78 ? -8.951 -7.145 10.429 1.00 94.50 78 GLY A O 1
ATOM 671 N N . ASN A 1 79 ? -7.121 -7.711 11.583 1.00 95.81 79 ASN A N 1
ATOM 672 C CA . ASN A 1 79 ? -6.142 -7.007 10.739 1.00 95.81 79 ASN A CA 1
ATOM 673 C C . ASN A 1 79 ? -5.925 -7.661 9.354 1.00 95.81 79 ASN A C 1
ATOM 675 O O . ASN A 1 79 ? -4.806 -7.722 8.833 1.00 95.81 79 ASN A O 1
ATOM 679 N N . LYS A 1 80 ? -6.994 -8.167 8.733 1.00 95.56 80 LYS A N 1
ATOM 680 C CA . LYS A 1 80 ? -6.994 -8.805 7.411 1.00 95.56 80 LYS A CA 1
ATOM 681 C C . LYS A 1 80 ? -7.206 -7.763 6.312 1.00 95.56 80 LYS A C 1
ATOM 683 O O . LYS A 1 80 ? -8.157 -7.827 5.540 1.00 95.56 80 LYS A O 1
ATOM 688 N N . TRP A 1 81 ? -6.292 -6.801 6.205 1.00 95.44 81 TRP A N 1
ATOM 689 C CA . TRP A 1 81 ? -6.447 -5.619 5.342 1.00 95.44 81 TRP A CA 1
ATOM 690 C C . TRP A 1 81 ? -6.708 -5.932 3.866 1.00 95.44 81 TRP A C 1
ATOM 692 O O . TRP A 1 81 ? -7.489 -5.246 3.218 1.00 95.44 81 TRP A O 1
ATOM 702 N N . SER A 1 82 ? -6.081 -6.981 3.327 1.00 93.69 82 SER A N 1
ATOM 703 C CA . SER A 1 82 ? -6.318 -7.419 1.945 1.00 93.69 82 SER A CA 1
ATOM 704 C C . SER A 1 82 ? -7.728 -7.975 1.730 1.00 93.69 82 SER A C 1
ATOM 706 O O . SER A 1 82 ? -8.232 -7.930 0.614 1.00 93.69 82 SER A O 1
ATOM 708 N N . GLN A 1 83 ? -8.359 -8.512 2.777 1.00 94.38 83 GLN A N 1
ATOM 709 C CA . GLN A 1 83 ? -9.745 -8.969 2.738 1.00 94.38 83 GLN A CA 1
ATOM 710 C C . GLN A 1 83 ? -10.702 -7.783 2.875 1.00 94.38 83 GLN A C 1
ATOM 712 O O . GLN A 1 83 ? -11.646 -7.702 2.100 1.00 94.38 83 GLN A O 1
ATOM 717 N N . ILE A 1 84 ? -10.401 -6.827 3.762 1.00 94.56 84 ILE A N 1
ATOM 718 C CA . ILE A 1 84 ? -11.168 -5.575 3.895 1.00 94.56 84 ILE A CA 1
ATOM 719 C C . ILE A 1 84 ? -11.154 -4.783 2.575 1.00 94.56 84 ILE A C 1
ATOM 721 O O . ILE A 1 84 ? -12.184 -4.285 2.134 1.00 94.56 84 ILE A O 1
ATOM 725 N N . ALA A 1 85 ? -10.015 -4.757 1.876 1.00 94.31 85 ALA A N 1
ATOM 726 C CA . ALA A 1 85 ? -9.872 -4.121 0.563 1.00 94.31 85 ALA A CA 1
ATOM 727 C C . ALA A 1 85 ? -10.820 -4.665 -0.518 1.00 94.31 85 ALA A C 1
ATOM 729 O O . ALA A 1 85 ? -11.044 -3.992 -1.517 1.00 94.31 85 ALA A O 1
ATOM 730 N N . LYS A 1 86 ? -11.386 -5.867 -0.342 1.00 92.81 86 LYS A N 1
ATOM 731 C CA . LYS A 1 86 ? -12.387 -6.407 -1.274 1.00 92.81 86 LYS A CA 1
ATOM 732 C C . LYS A 1 86 ? -13.735 -5.690 -1.166 1.00 92.81 86 LYS A C 1
ATOM 734 O O . LYS A 1 86 ? -14.492 -5.723 -2.125 1.00 92.81 86 LYS A O 1
ATOM 739 N N . PHE A 1 87 ? -14.015 -5.055 -0.028 1.00 91.19 87 PHE A N 1
ATOM 740 C CA . PHE A 1 87 ? -15.247 -4.303 0.222 1.00 91.19 87 PHE A CA 1
ATOM 741 C C . PHE A 1 87 ? -15.088 -2.800 -0.058 1.00 91.19 87 PHE A C 1
ATOM 743 O O . PHE A 1 87 ? -16.078 -2.100 -0.236 1.00 91.19 87 PHE A O 1
ATOM 750 N N . LEU A 1 88 ? -13.847 -2.305 -0.135 1.00 91.31 88 LEU A N 1
ATOM 751 C CA . LEU A 1 88 ? -13.520 -0.898 -0.382 1.00 91.31 88 LEU A CA 1
ATOM 752 C C . LEU A 1 88 ? -12.857 -0.742 -1.752 1.00 91.31 88 LEU A C 1
ATOM 754 O O . LEU A 1 88 ? -11.634 -0.826 -1.898 1.00 91.31 88 LEU A O 1
ATOM 758 N N . HIS A 1 89 ? -13.686 -0.534 -2.773 1.00 87.94 89 HIS A N 1
ATOM 759 C CA . HIS A 1 89 ? -13.247 -0.410 -4.159 1.00 87.94 89 HIS A CA 1
ATOM 760 C C . HIS A 1 89 ? -12.177 0.676 -4.315 1.00 87.94 89 HIS A C 1
ATOM 762 O O . HIS A 1 89 ? -12.292 1.786 -3.809 1.00 87.94 89 HIS A O 1
ATOM 768 N N . GLY A 1 90 ? -11.094 0.349 -5.015 1.00 89.69 90 GLY A N 1
ATOM 769 C CA . GLY A 1 90 ? -9.998 1.290 -5.239 1.00 89.69 90 GLY A CA 1
ATOM 770 C C . GLY A 1 90 ? -9.054 1.491 -4.049 1.00 89.69 90 GLY A C 1
ATOM 771 O O . GLY A 1 90 ? -7.968 2.044 -4.237 1.00 89.69 90 GLY A O 1
ATOM 772 N N . ARG A 1 91 ? -9.391 1.018 -2.843 1.00 92.62 91 ARG A N 1
ATOM 773 C CA . ARG A 1 91 ? -8.517 1.107 -1.668 1.00 92.62 91 ARG A CA 1
ATOM 774 C C . ARG A 1 91 ? -7.654 -0.140 -1.556 1.00 92.62 91 ARG A C 1
ATOM 776 O O . ARG A 1 91 ? -8.120 -1.272 -1.616 1.00 92.62 91 ARG A O 1
ATOM 783 N N . THR A 1 92 ? -6.350 0.050 -1.380 1.00 94.12 92 THR A N 1
ATOM 784 C CA . THR A 1 92 ? -5.439 -1.077 -1.139 1.00 94.12 92 THR A CA 1
ATOM 785 C C . THR A 1 92 ? -5.443 -1.452 0.338 1.00 94.12 92 THR A C 1
ATOM 787 O O . THR A 1 92 ? -5.617 -0.592 1.200 1.00 94.12 92 THR A O 1
ATOM 790 N N . GLY A 1 93 ? -5.148 -2.715 0.663 1.00 93.31 93 GLY A N 1
ATOM 791 C CA . GLY A 1 93 ? -4.972 -3.126 2.063 1.00 93.31 93 GLY A CA 1
ATOM 792 C C . GLY A 1 93 ? -3.903 -2.298 2.796 1.00 93.31 93 GLY A C 1
ATOM 793 O O . GLY A 1 93 ? -4.033 -2.015 3.983 1.00 93.31 93 GLY A O 1
ATOM 794 N N . TYR A 1 94 ? -2.874 -1.830 2.079 1.00 92.81 94 TYR A N 1
ATOM 795 C CA . TYR A 1 94 ? -1.886 -0.896 2.624 1.00 92.81 94 TYR A CA 1
ATOM 796 C C . TYR A 1 94 ? -2.513 0.454 3.005 1.00 92.81 94 TYR A C 1
ATOM 798 O O . TYR A 1 94 ? -2.276 0.947 4.108 1.00 92.81 94 TYR A O 1
ATOM 806 N N . ALA A 1 95 ? -3.330 1.030 2.117 1.00 94.00 95 ALA A N 1
ATOM 807 C CA . ALA A 1 95 ? -4.026 2.290 2.363 1.00 94.00 95 ALA A CA 1
ATOM 808 C C . ALA A 1 95 ? -5.002 2.173 3.543 1.00 94.00 95 ALA A C 1
ATOM 810 O O . ALA A 1 95 ? -4.993 3.033 4.419 1.00 94.00 95 ALA A O 1
ATOM 811 N N . ILE A 1 96 ? -5.762 1.077 3.609 1.00 95.75 96 ILE A N 1
ATOM 812 C CA . ILE A 1 96 ? -6.722 0.804 4.686 1.00 95.75 96 ILE A CA 1
ATOM 813 C C . ILE A 1 96 ? -6.023 0.706 6.038 1.00 95.75 96 ILE A C 1
ATOM 815 O O . ILE A 1 96 ? -6.417 1.388 6.975 1.00 95.75 96 ILE A O 1
ATOM 819 N N . ARG A 1 97 ? -4.948 -0.084 6.147 1.00 95.44 97 ARG A N 1
ATOM 820 C CA . ARG A 1 97 ? -4.180 -0.180 7.397 1.00 95.44 97 ARG A CA 1
ATOM 821 C C . ARG A 1 97 ? -3.653 1.183 7.840 1.00 95.44 97 ARG A C 1
ATOM 823 O O . ARG A 1 97 ? -3.699 1.514 9.019 1.00 95.44 97 ARG A O 1
ATOM 830 N N . ASN A 1 98 ? -3.122 1.966 6.900 1.00 94.75 98 ASN A N 1
ATOM 831 C CA . ASN A 1 98 ? -2.623 3.301 7.211 1.00 94.75 98 ASN A CA 1
ATOM 832 C C . ASN A 1 98 ? -3.754 4.221 7.692 1.00 94.75 98 ASN A C 1
ATOM 834 O O . ASN A 1 98 ? -3.545 4.976 8.640 1.00 94.75 98 ASN A O 1
ATOM 838 N N . ARG A 1 99 ? -4.941 4.137 7.075 1.00 95.50 99 ARG A N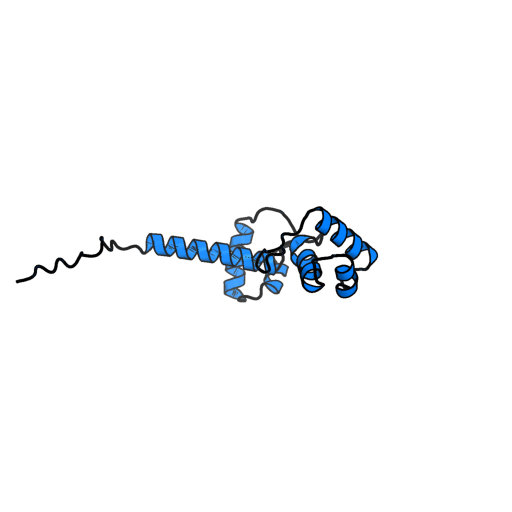 1
ATOM 839 C CA . ARG A 1 99 ? -6.119 4.901 7.492 1.00 95.50 99 ARG A CA 1
ATOM 840 C C . ARG A 1 99 ? -6.606 4.477 8.873 1.00 95.50 99 ARG A C 1
ATOM 842 O O . ARG A 1 99 ? -6.780 5.340 9.721 1.00 95.50 99 ARG A O 1
ATOM 849 N N . TYR A 1 100 ? -6.709 3.175 9.131 1.00 95.94 100 TYR A N 1
ATOM 850 C CA . TYR A 1 100 ? -7.039 2.637 10.449 1.00 95.94 100 TYR A CA 1
ATOM 851 C C . TYR A 1 100 ? -6.079 3.156 11.525 1.00 95.94 100 TYR A C 1
ATOM 853 O O . TYR A 1 100 ? -6.522 3.741 12.500 1.00 95.94 100 TYR A O 1
ATOM 861 N N . ASN A 1 101 ? -4.761 3.057 11.313 1.00 94.44 101 ASN A N 1
ATOM 862 C CA . ASN A 1 101 ? -3.775 3.559 12.277 1.00 94.44 101 ASN A CA 1
ATOM 863 C C . ASN A 1 101 ? -3.943 5.059 12.575 1.00 94.44 101 ASN A C 1
ATOM 865 O O . ASN A 1 101 ? -3.733 5.489 13.709 1.00 94.44 101 ASN A O 1
ATOM 869 N N . PHE A 1 102 ? -4.306 5.855 11.565 1.00 93.56 102 PHE A N 1
ATOM 870 C CA . PHE A 1 102 ? -4.615 7.272 11.742 1.00 93.56 102 PHE A CA 1
ATOM 871 C C . PHE A 1 102 ? -5.882 7.475 12.590 1.00 93.56 102 PHE A C 1
ATOM 873 O O . PHE A 1 102 ? -5.850 8.247 13.547 1.00 93.56 102 PHE A O 1
ATOM 880 N N . LEU A 1 103 ? -6.962 6.748 12.287 1.00 91.75 103 LEU A N 1
ATOM 881 C CA . LEU A 1 103 ? -8.221 6.803 13.037 1.00 91.75 103 LEU A CA 1
ATOM 882 C C . LEU A 1 103 ? -8.039 6.350 14.492 1.00 91.75 103 LEU A C 1
ATOM 884 O O . LEU A 1 103 ? -8.453 7.061 15.404 1.00 91.75 103 LEU A O 1
ATOM 888 N N . SER A 1 104 ? -7.358 5.225 14.725 1.00 89.38 104 SER A N 1
ATOM 889 C CA . SER A 1 104 ? -7.108 4.691 16.069 1.00 89.38 104 SER A CA 1
ATOM 890 C C . SER A 1 104 ? -6.251 5.629 16.911 1.00 89.38 104 SER A C 1
ATOM 892 O O . SER A 1 104 ? -6.524 5.817 18.094 1.00 89.38 104 SER A O 1
ATOM 894 N N . LYS A 1 105 ? -5.223 6.251 16.316 1.00 89.75 105 LYS A N 1
ATOM 895 C CA . LYS A 1 105 ? -4.407 7.247 17.019 1.00 89.75 105 LYS A CA 1
ATOM 896 C C . LYS A 1 105 ? -5.250 8.457 17.428 1.00 89.75 105 LYS A C 1
ATOM 898 O O . LYS A 1 105 ? -5.162 8.885 18.575 1.00 89.75 105 LYS A O 1
ATOM 903 N N . ARG A 1 106 ? -6.095 8.966 16.524 1.00 86.88 106 ARG A N 1
ATOM 904 C CA . ARG A 1 106 ? -7.003 10.086 16.813 1.00 86.88 106 ARG A CA 1
ATOM 905 C C . ARG A 1 106 ? -7.971 9.750 17.952 1.00 86.88 106 ARG A C 1
ATOM 907 O O . ARG A 1 106 ? -8.103 10.540 18.880 1.00 86.88 106 ARG A O 1
ATOM 914 N N . GLN A 1 107 ? -8.575 8.560 17.921 1.00 83.06 107 GLN A N 1
ATOM 915 C CA . GLN A 1 107 ? -9.469 8.080 18.980 1.00 83.06 107 GLN A CA 1
ATOM 916 C C . GLN A 1 107 ? -8.758 7.966 20.334 1.00 83.06 107 GLN A C 1
ATOM 918 O O . GLN A 1 107 ? -9.314 8.369 21.351 1.00 83.06 107 GLN A O 1
ATOM 923 N N . LEU A 1 108 ? -7.519 7.460 20.359 1.00 77.31 108 LEU A N 1
ATOM 924 C CA . LEU A 1 108 ? -6.727 7.369 21.588 1.00 77.31 108 LEU A CA 1
ATOM 925 C C . LEU A 1 108 ? -6.430 8.756 22.176 1.00 77.31 108 LEU A C 1
ATOM 927 O O . LEU A 1 108 ? -6.582 8.959 23.377 1.00 77.31 108 LEU A O 1
ATOM 931 N N . GLU A 1 109 ? -6.039 9.718 21.340 1.00 84.44 109 GLU A N 1
ATOM 932 C CA . GLU A 1 109 ? -5.767 11.096 21.768 1.00 84.44 109 GLU A CA 1
ATOM 933 C C . GLU A 1 109 ? -7.035 11.814 22.263 1.00 84.44 109 GLU A C 1
ATOM 935 O O . GLU A 1 109 ? -6.986 12.577 23.229 1.00 84.44 109 GLU A O 1
ATOM 940 N N . GLU A 1 110 ? -8.182 11.575 21.624 1.00 82.25 110 GLU A N 1
ATOM 941 C CA . GLU A 1 110 ? -9.484 12.095 22.056 1.00 82.25 110 GLU A CA 1
ATOM 942 C C . GLU A 1 110 ? -9.935 11.475 23.381 1.00 82.25 110 GLU A C 1
ATOM 944 O O . GLU A 1 110 ? -10.377 12.205 24.272 1.00 82.25 110 GLU A O 1
ATOM 949 N N . ALA A 1 111 ? -9.769 10.162 23.550 1.00 74.06 111 ALA A N 1
ATOM 950 C CA . ALA A 1 111 ? -10.070 9.465 24.796 1.00 74.06 111 ALA A CA 1
ATOM 951 C C . ALA A 1 111 ? -9.177 9.953 25.946 1.00 74.06 111 ALA A C 1
ATOM 953 O O . ALA A 1 111 ? -9.673 10.196 27.040 1.00 74.06 111 ALA A O 1
ATOM 954 N N . GLN A 1 112 ? -7.882 10.180 25.697 1.00 74.62 112 GLN A N 1
ATOM 955 C CA . GLN A 1 112 ? -6.957 10.754 26.683 1.00 74.62 112 GLN A CA 1
ATOM 956 C C . GLN A 1 112 ? -7.323 12.191 27.070 1.00 74.62 112 GLN A C 1
ATOM 958 O O . GLN A 1 112 ? -7.186 12.564 28.234 1.00 74.62 112 GLN A O 1
ATOM 963 N N . ARG A 1 113 ? -7.807 13.002 26.119 1.00 76.75 113 ARG A N 1
ATOM 964 C CA . ARG A 1 113 ? -8.306 14.356 26.405 1.00 76.75 113 ARG A CA 1
ATOM 965 C C . ARG A 1 113 ? -9.555 14.336 27.285 1.00 76.75 113 ARG A C 1
ATOM 967 O O . ARG A 1 113 ? -9.648 15.157 28.191 1.00 76.75 113 ARG A O 1
ATOM 974 N N . HIS A 1 114 ? -10.478 13.406 27.044 1.00 69.94 114 HIS A N 1
ATOM 975 C CA . HIS A 1 114 ? -11.694 13.259 27.852 1.00 69.94 114 HIS A CA 1
ATOM 976 C C . HIS A 1 114 ? -11.423 12.605 29.216 1.00 69.94 114 HIS A C 1
ATOM 978 O O . HIS A 1 114 ? -12.019 13.001 30.211 1.00 69.94 114 HIS A O 1
ATOM 984 N N . PHE A 1 115 ? -10.482 11.660 29.294 1.00 60.34 115 PHE A N 1
ATOM 985 C CA . PHE A 1 115 ? -10.037 11.010 30.532 1.00 60.34 115 PHE A CA 1
ATOM 986 C C . PHE A 1 115 ? -8.904 11.782 31.220 1.00 60.34 115 PHE A C 1
ATOM 988 O O . PHE A 1 115 ? -8.010 11.196 31.823 1.00 60.34 115 PHE A O 1
ATOM 995 N N . ARG A 1 116 ? -8.904 13.113 31.138 1.00 57.59 116 ARG A N 1
ATOM 996 C CA . ARG A 1 116 ? -8.004 13.941 31.938 1.00 57.59 116 ARG A CA 1
ATOM 997 C C . ARG A 1 116 ? -8.765 14.402 33.189 1.00 57.59 116 ARG A C 1
ATOM 999 O O . ARG A 1 116 ? -9.243 15.536 33.196 1.00 57.59 116 ARG A O 1
ATOM 1006 N N . PRO A 1 117 ? -8.925 13.573 34.249 1.00 56.03 117 PRO A N 1
ATOM 1007 C CA . PRO A 1 117 ? -9.303 14.136 35.531 1.00 56.03 117 PRO A CA 1
ATOM 1008 C C . PRO A 1 117 ? -8.187 15.105 35.921 1.00 56.03 117 PRO A C 1
ATOM 1010 O O . PRO A 1 117 ? -7.026 14.919 35.552 1.00 56.03 117 PRO A O 1
ATOM 1013 N N . PHE A 1 118 ? -8.573 16.171 36.601 1.00 55.56 118 PHE A N 1
ATOM 1014 C CA . PHE A 1 118 ? -7.752 17.288 37.044 1.00 55.56 118 PHE A CA 1
ATOM 1015 C C . PHE A 1 118 ? -6.543 16.820 37.884 1.00 55.56 118 PHE A C 1
ATOM 1017 O O . PHE A 1 118 ? -6.531 16.937 39.103 1.00 55.56 118 PHE A O 1
ATOM 1024 N N . LEU A 1 119 ? -5.507 16.261 37.256 1.00 51.19 119 LEU A N 1
ATOM 1025 C CA . LEU A 1 119 ? -4.191 16.134 37.861 1.00 51.19 119 LEU A CA 1
ATOM 1026 C C . LEU A 1 119 ? -3.587 17.530 37.783 1.00 51.19 119 LEU A C 1
ATOM 1028 O O . LEU A 1 119 ? -3.067 17.945 36.743 1.00 51.19 119 LEU A O 1
ATOM 1032 N N . GLY A 1 120 ? -3.780 18.277 38.871 1.00 55.78 120 GLY A N 1
ATOM 1033 C CA . GLY A 1 120 ? -3.138 19.563 39.100 1.00 55.78 120 GLY A CA 1
ATOM 1034 C C . GLY A 1 120 ? -1.615 19.468 38.937 1.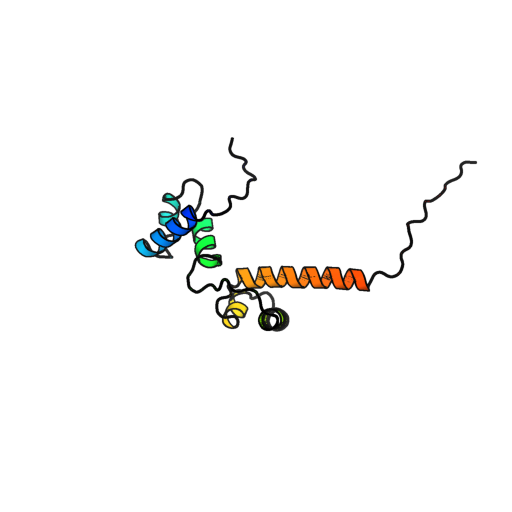00 55.78 120 GLY A C 1
ATOM 1035 O O . GLY A 1 120 ? -1.060 18.367 38.861 1.00 55.78 120 GLY A O 1
ATOM 1036 N N . PRO A 1 121 ? -0.926 20.617 38.837 1.00 52.38 121 PRO A N 1
ATOM 1037 C CA . PRO A 1 121 ? 0.521 20.638 38.669 1.00 52.38 121 PRO A CA 1
ATOM 1038 C C . PRO A 1 121 ? 1.201 19.804 39.769 1.00 52.38 121 PRO A C 1
ATOM 1040 O O . PRO A 1 121 ? 0.710 19.784 40.901 1.00 52.38 121 PRO A O 1
ATOM 1043 N N . PRO A 1 122 ? 2.302 19.097 39.450 1.00 48.44 122 PRO A N 1
ATOM 1044 C CA . PRO A 1 122 ? 3.003 18.274 40.426 1.00 48.44 122 PRO A CA 1
ATOM 1045 C C . PRO A 1 122 ? 3.375 19.146 41.624 1.00 48.44 122 PRO A C 1
ATOM 1047 O O . PRO A 1 122 ? 3.963 20.213 41.447 1.00 48.44 122 PRO A O 1
ATOM 1050 N N . LEU A 1 123 ? 3.000 18.711 42.832 1.00 45.31 123 LEU A N 1
ATOM 1051 C CA . LEU A 1 123 ? 3.444 19.342 44.069 1.00 45.31 123 LEU A CA 1
ATOM 1052 C C . LEU A 1 123 ? 4.973 19.331 44.058 1.00 45.31 123 LEU A C 1
ATOM 1054 O O . LEU A 1 123 ? 5.595 18.286 44.247 1.00 45.31 123 LEU A O 1
ATOM 1058 N N . SER A 1 124 ? 5.576 20.488 43.794 1.00 51.34 124 SER A N 1
ATOM 1059 C CA . SER A 1 124 ? 6.995 20.709 44.024 1.00 51.34 124 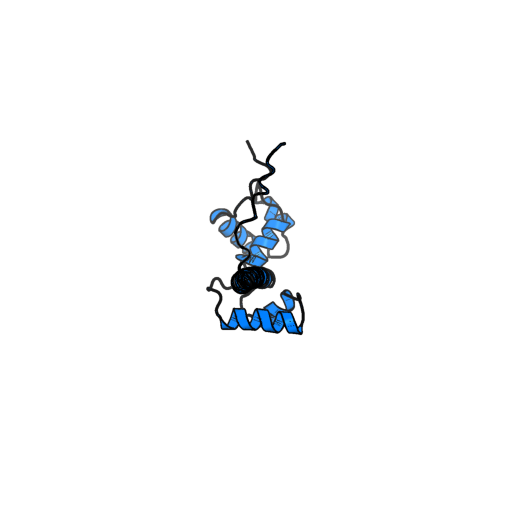SER A CA 1
ATOM 1060 C C . SER A 1 124 ? 7.244 20.418 45.499 1.00 51.34 124 SER A C 1
ATOM 1062 O O . SER A 1 124 ? 6.802 21.180 46.359 1.00 51.34 124 SER A O 1
ATOM 1064 N N . LEU A 1 125 ? 7.888 19.288 45.793 1.00 44.66 125 LEU A N 1
ATOM 1065 C CA . LEU A 1 125 ? 8.307 18.921 47.139 1.00 44.66 125 LEU A CA 1
ATOM 1066 C C . LEU A 1 125 ? 9.280 20.006 47.621 1.00 44.66 125 LEU A C 1
ATOM 1068 O O . LEU A 1 125 ? 10.457 20.014 47.261 1.00 44.66 125 LEU A O 1
ATOM 1072 N N . HIS A 1 126 ? 8.772 20.973 48.377 1.00 48.75 126 HIS A N 1
ATOM 1073 C CA . HIS A 1 126 ? 9.588 21.994 49.011 1.00 48.75 126 HIS A CA 1
ATOM 1074 C C . HIS A 1 126 ? 10.215 21.355 50.253 1.00 48.75 126 HIS A C 1
ATOM 1076 O O . HIS A 1 126 ? 9.642 21.381 51.340 1.00 48.75 126 HIS A O 1
ATOM 1082 N N . ILE A 1 127 ? 11.359 20.693 50.070 1.00 47.75 127 ILE A N 1
ATOM 1083 C CA . ILE A 1 127 ? 12.197 20.249 51.185 1.00 47.75 127 ILE A CA 1
ATOM 1084 C C . ILE A 1 127 ? 12.877 21.500 51.740 1.00 47.75 127 ILE A C 1
ATOM 1086 O O . ILE A 1 127 ? 13.796 22.035 51.123 1.00 47.75 127 ILE A O 1
ATOM 1090 N N . GLN A 1 128 ? 12.396 21.985 52.882 1.00 39.12 128 GLN A N 1
ATOM 1091 C CA . GLN A 1 128 ? 13.140 22.946 53.691 1.00 39.12 128 GLN A CA 1
ATOM 1092 C C . GLN A 1 128 ? 14.209 22.177 54.480 1.00 39.12 128 GLN A C 1
ATOM 1094 O O . GLN A 1 128 ? 13.857 21.201 55.149 1.00 39.12 128 GLN A O 1
ATOM 1099 N N . PRO A 1 129 ? 15.497 22.547 54.389 1.00 50.78 129 PRO A N 1
ATOM 1100 C CA . PRO A 1 129 ? 16.513 21.998 55.276 1.00 50.78 129 PRO A CA 1
ATOM 1101 C C . PRO A 1 129 ? 16.368 22.581 56.691 1.00 50.78 129 PRO A C 1
ATOM 1103 O O . PRO A 1 129 ? 15.885 23.702 56.857 1.00 50.78 129 PRO A O 1
ATOM 1106 N N . ALA A 1 130 ? 16.765 21.777 57.679 1.00 49.34 130 ALA A N 1
ATOM 1107 C CA . ALA A 1 130 ? 16.836 22.131 59.097 1.00 49.34 130 ALA A CA 1
ATOM 1108 C C . ALA A 1 130 ? 18.014 23.064 59.412 1.00 49.34 130 ALA A C 1
ATOM 1110 O O . ALA A 1 130 ? 19.026 23.000 58.675 1.00 49.34 130 ALA A O 1
#